Protein AF-W1XQR0-F1 (afdb_monomer_lite)

InterPro domains:
  IPR029063 S-adenosyl-L-methionine-dependent methyltransferase superfamily [G3DSA:3.40.50.150] (1-72)
  IPR029063 S-adenosyl-L-methionine-dependent methyltransferase superfamily [SSF53335] (2-71)

Foldseek 3Di:
DVVVVVVVVCVVCLVVVLVVLVVCCVDCVLVVVLVVCCVPPDPDPDAEEEEDPPCRNVSVVVSSVVVVHHYD

Structure (mmCIF, N/CA/C/O backbone):
data_AF-W1XQR0-F1
#
_entry.id   AF-W1XQR0-F1
#
loop_
_atom_site.group_PDB
_atom_site.id
_atom_site.type_symbol
_atom_site.label_atom_id
_atom_site.label_alt_id
_atom_site.label_comp_id
_atom_site.label_asym_id
_atom_site.label_entity_id
_atom_site.label_seq_id
_atom_site.pdbx_PDB_ins_code
_atom_site.Cartn_x
_atom_site.Cartn_y
_atom_site.Cartn_z
_atom_site.occupancy
_atom_site.B_iso_or_equiv
_atom_site.auth_seq_id
_atom_site.auth_comp_id
_atom_site.auth_asym_id
_atom_site.auth_atom_id
_atom_site.pdbx_PDB_model_num
ATOM 1 N N . ASP A 1 1 ? 3.883 12.399 -26.193 1.00 80.88 1 ASP A N 1
ATOM 2 C CA . ASP A 1 1 ? 2.880 13.048 -25.325 1.00 80.88 1 ASP A CA 1
ATOM 3 C C . ASP A 1 1 ? 3.162 12.632 -23.878 1.00 80.88 1 ASP A C 1
ATOM 5 O O . ASP A 1 1 ? 3.587 11.498 -23.672 1.00 80.88 1 ASP A O 1
ATOM 9 N N . ASP A 1 2 ? 3.008 13.508 -22.882 1.00 88.06 2 ASP A N 1
ATOM 10 C CA . ASP A 1 2 ? 3.438 13.235 -21.491 1.00 88.06 2 ASP A CA 1
ATOM 11 C C . ASP A 1 2 ? 2.725 12.012 -20.892 1.00 88.06 2 ASP A C 1
ATOM 13 O O . ASP A 1 2 ? 3.299 11.251 -20.111 1.00 88.06 2 ASP A O 1
ATOM 17 N N . LYS A 1 3 ? 1.479 11.771 -21.317 1.00 90.19 3 LYS A N 1
ATOM 18 C CA . LYS A 1 3 ? 0.692 10.600 -20.907 1.00 90.19 3 LYS A CA 1
ATOM 19 C C . LYS A 1 3 ? 1.311 9.289 -21.381 1.00 90.19 3 LYS A C 1
ATOM 21 O O . LYS A 1 3 ? 1.41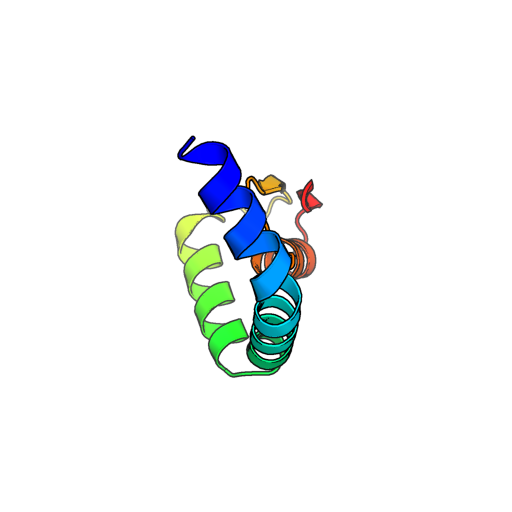3 8.351 -20.597 1.00 90.19 3 LYS A O 1
ATOM 26 N N . GLU A 1 4 ? 1.749 9.231 -22.636 1.00 93.56 4 GLU A N 1
ATOM 27 C CA . GLU A 1 4 ? 2.353 8.026 -23.217 1.00 93.56 4 GLU A CA 1
ATOM 28 C C . GLU A 1 4 ? 3.658 7.673 -22.505 1.00 93.56 4 GLU A C 1
ATOM 30 O O . GLU A 1 4 ? 3.903 6.506 -22.202 1.00 93.56 4 GLU A O 1
ATOM 35 N N . PHE A 1 5 ? 4.461 8.688 -22.174 1.00 95.06 5 PHE A N 1
ATOM 36 C CA . PHE A 1 5 ? 5.692 8.503 -21.415 1.00 95.06 5 PHE A CA 1
ATOM 37 C C . PHE A 1 5 ? 5.420 7.925 -20.019 1.00 95.06 5 PHE A C 1
ATOM 39 O O . PHE A 1 5 ? 6.040 6.934 -19.632 1.00 95.06 5 PHE A O 1
ATOM 46 N N . ILE A 1 6 ? 4.467 8.500 -19.275 1.00 92.50 6 ILE A N 1
ATOM 47 C CA . ILE A 1 6 ? 4.118 8.034 -17.924 1.00 92.50 6 ILE A CA 1
ATOM 48 C C . ILE A 1 6 ? 3.592 6.594 -17.962 1.00 92.50 6 ILE A C 1
ATOM 50 O O . ILE A 1 6 ? 3.978 5.778 -17.121 1.00 92.50 6 ILE A O 1
ATOM 54 N N . THR A 1 7 ? 2.745 6.260 -18.939 1.00 93.19 7 THR A N 1
ATOM 55 C CA . THR A 1 7 ? 2.230 4.895 -19.101 1.00 93.19 7 THR A CA 1
ATOM 56 C C . THR A 1 7 ? 3.347 3.908 -19.427 1.00 93.19 7 THR A C 1
ATOM 58 O O . THR A 1 7 ? 3.420 2.861 -18.788 1.00 93.19 7 THR A O 1
ATOM 61 N N . ALA A 1 8 ? 4.241 4.236 -20.364 1.00 94.50 8 ALA A N 1
ATOM 62 C CA . ALA A 1 8 ? 5.359 3.366 -20.729 1.00 94.50 8 ALA A CA 1
ATOM 63 C C . ALA A 1 8 ? 6.319 3.137 -19.551 1.00 94.50 8 ALA A C 1
ATOM 65 O O . ALA A 1 8 ? 6.725 2.006 -19.292 1.00 94.50 8 ALA A O 1
ATOM 66 N N . TYR A 1 9 ? 6.624 4.192 -18.792 1.00 94.69 9 TYR A N 1
ATOM 67 C CA . TYR A 1 9 ? 7.472 4.099 -17.606 1.00 94.69 9 TYR A CA 1
ATOM 68 C C . TYR A 1 9 ? 6.895 3.145 -16.553 1.00 94.69 9 TYR A C 1
ATOM 70 O O . TYR A 1 9 ? 7.602 2.280 -16.036 1.00 94.69 9 TYR A O 1
ATOM 78 N N . TRP A 1 10 ? 5.605 3.281 -16.231 1.00 94.31 10 TRP A N 1
ATOM 79 C CA . TRP A 1 10 ? 4.973 2.406 -15.245 1.00 94.31 10 TRP A CA 1
ATOM 80 C C . TRP A 1 10 ? 4.750 0.986 -15.763 1.00 94.31 10 TRP A C 1
ATOM 82 O O . TRP A 1 10 ? 4.810 0.068 -14.953 1.00 94.31 10 TRP A O 1
ATOM 92 N N . ALA A 1 11 ? 4.557 0.791 -17.071 1.00 92.88 11 ALA A N 1
ATOM 93 C CA . ALA A 1 11 ? 4.470 -0.539 -17.673 1.00 92.88 11 ALA A CA 1
ATOM 94 C C . ALA A 1 11 ? 5.774 -1.339 -17.513 1.00 92.88 11 ALA A C 1
ATOM 96 O O . ALA A 1 11 ? 5.727 -2.534 -17.239 1.00 92.88 11 ALA A O 1
ATOM 97 N N . ASP A 1 12 ? 6.926 -0.677 -17.638 1.00 94.62 12 ASP A N 1
ATOM 98 C CA . ASP A 1 12 ? 8.236 -1.297 -17.417 1.00 94.62 12 ASP A CA 1
ATOM 99 C C . ASP A 1 12 ? 8.508 -1.520 -15.917 1.00 94.62 12 ASP A C 1
ATOM 101 O O . ASP A 1 12 ? 8.868 -2.609 -15.470 1.00 94.62 12 ASP A O 1
ATOM 105 N N . ARG A 1 13 ? 8.255 -0.498 -15.092 1.00 94.75 13 ARG A N 1
ATOM 106 C CA . ARG A 1 13 ? 8.631 -0.500 -13.670 1.00 94.75 13 ARG A CA 1
ATOM 107 C C . ARG A 1 13 ? 7.691 -1.293 -12.756 1.00 94.75 13 ARG A C 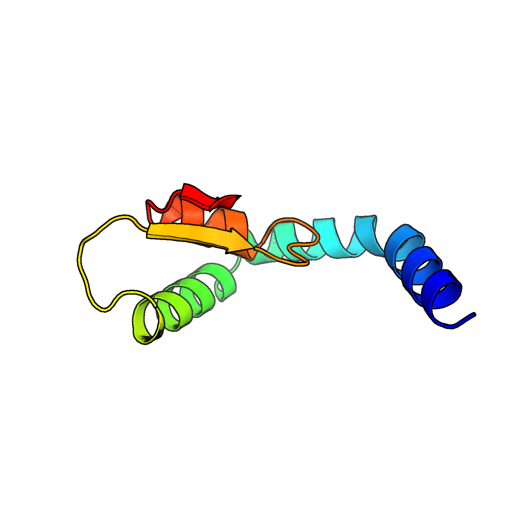1
ATOM 109 O O . ARG A 1 13 ? 8.081 -1.620 -11.630 1.00 94.75 13 ARG A O 1
ATOM 116 N N . SER A 1 14 ? 6.453 -1.571 -13.171 1.00 94.38 14 SER A N 1
ATOM 117 C CA . SER A 1 14 ? 5.412 -2.112 -12.281 1.00 94.38 14 SER A CA 1
ATOM 118 C C . SER A 1 14 ? 5.800 -3.431 -11.618 1.00 94.38 14 SER A C 1
ATOM 120 O O . SER A 1 14 ? 5.442 -3.649 -10.461 1.00 94.38 14 SER A O 1
ATOM 122 N N . H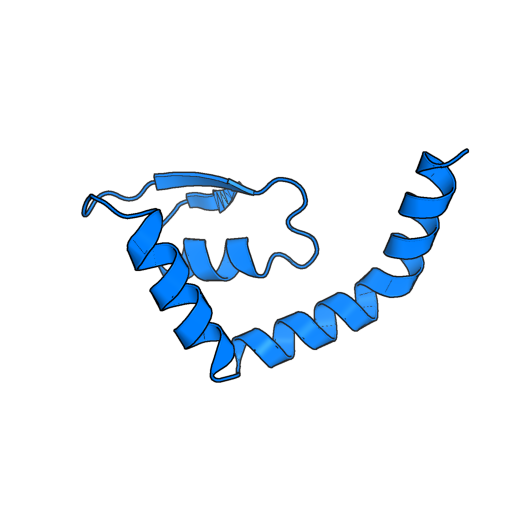IS A 1 15 ? 6.551 -4.287 -12.316 1.00 94.00 15 HIS A N 1
ATOM 123 C CA . HIS A 1 15 ? 6.991 -5.578 -11.788 1.00 94.00 15 HIS A CA 1
ATOM 124 C C . HIS A 1 15 ? 7.884 -5.410 -10.550 1.00 94.00 15 HIS A C 1
ATOM 126 O O . HIS A 1 15 ? 7.552 -5.877 -9.457 1.00 94.00 15 HIS A O 1
ATOM 132 N N . ASP A 1 16 ? 8.986 -4.676 -10.697 1.00 96.31 16 ASP A N 1
ATOM 133 C CA . ASP A 1 16 ? 9.955 -4.477 -9.617 1.00 96.31 16 ASP A CA 1
ATOM 134 C C . ASP A 1 16 ? 9.370 -3.629 -8.488 1.00 96.31 16 ASP A C 1
ATOM 136 O O . ASP A 1 16 ? 9.647 -3.862 -7.308 1.00 96.31 16 ASP A O 1
ATOM 140 N N . PHE A 1 17 ? 8.508 -2.670 -8.838 1.00 95.75 17 PHE A N 1
ATOM 141 C CA . PHE A 1 17 ? 7.756 -1.904 -7.856 1.00 95.75 17 PHE A CA 1
ATOM 142 C C . PHE A 1 17 ? 6.853 -2.809 -7.009 1.00 95.75 17 PHE A C 1
ATOM 144 O O . PHE A 1 17 ? 6.866 -2.699 -5.782 1.00 95.75 17 PHE A O 1
ATOM 151 N N . GLY A 1 18 ? 6.122 -3.737 -7.634 1.00 96.31 18 GLY A N 1
ATOM 152 C CA . GLY A 1 18 ? 5.291 -4.718 -6.938 1.00 96.31 18 GLY A CA 1
ATOM 153 C C . GLY A 1 18 ? 6.103 -5.617 -6.007 1.00 96.31 18 GLY A C 1
ATOM 154 O O . GLY A 1 18 ? 5.765 -5.744 -4.830 1.00 96.31 18 GLY A O 1
ATOM 155 N N . ALA A 1 19 ? 7.226 -6.159 -6.485 1.00 96.94 19 ALA A N 1
ATOM 156 C CA . ALA A 1 19 ? 8.120 -6.982 -5.669 1.00 96.94 19 ALA A CA 1
ATOM 157 C C . ALA A 1 19 ? 8.682 -6.214 -4.458 1.00 96.94 19 ALA A C 1
ATOM 159 O O . ALA A 1 19 ? 8.775 -6.758 -3.356 1.00 96.94 19 ALA A O 1
ATOM 160 N N . LEU A 1 20 ? 9.025 -4.933 -4.635 1.00 96.75 20 LEU A N 1
ATOM 161 C CA . LEU A 1 20 ? 9.443 -4.069 -3.534 1.00 96.75 20 LEU A CA 1
ATOM 162 C C . LEU A 1 20 ? 8.307 -3.853 -2.524 1.00 96.75 20 LEU A C 1
ATOM 164 O O . LEU A 1 20 ? 8.536 -3.987 -1.324 1.00 96.75 20 LEU A O 1
ATOM 168 N N . ARG A 1 21 ? 7.089 -3.532 -2.987 1.00 96.62 21 ARG A N 1
ATOM 169 C CA . ARG A 1 21 ? 5.922 -3.330 -2.107 1.00 96.62 21 ARG A CA 1
ATOM 170 C C . ARG A 1 21 ? 5.581 -4.597 -1.316 1.00 96.62 21 ARG A C 1
ATOM 172 O O . ARG A 1 21 ? 5.304 -4.491 -0.126 1.00 96.62 21 ARG A O 1
ATOM 179 N N . ALA A 1 22 ? 5.671 -5.775 -1.935 1.00 96.12 22 ALA A N 1
ATOM 180 C CA . ALA A 1 22 ? 5.457 -7.056 -1.261 1.00 96.12 22 ALA A CA 1
ATOM 181 C C . ALA A 1 22 ? 6.437 -7.259 -0.093 1.00 96.12 22 ALA A C 1
ATOM 183 O O . ALA A 1 22 ? 6.013 -7.542 1.023 1.00 96.12 22 ALA A O 1
ATOM 184 N N . LYS A 1 23 ? 7.736 -7.002 -0.306 1.00 97.19 23 LYS A N 1
ATOM 185 C CA . LYS A 1 23 ? 8.740 -7.059 0.774 1.00 97.19 23 LYS A CA 1
ATOM 186 C C . LYS A 1 23 ? 8.460 -6.054 1.888 1.00 97.19 23 LYS A C 1
ATOM 188 O O . LYS A 1 23 ? 8.736 -6.325 3.051 1.00 97.19 23 LYS A O 1
ATOM 193 N N . GLU A 1 24 ? 7.928 -4.879 1.555 1.00 96.44 24 GLU A N 1
ATOM 194 C CA . GLU A 1 24 ? 7.599 -3.878 2.569 1.00 96.44 24 GLU A CA 1
ATOM 195 C C . GLU A 1 24 ? 6.409 -4.275 3.449 1.00 96.44 24 GLU A C 1
ATOM 197 O O . GLU A 1 24 ? 6.417 -3.916 4.630 1.00 96.44 24 GLU A O 1
ATOM 202 N N . LEU A 1 25 ? 5.445 -5.042 2.922 1.00 96.44 25 LEU A N 1
ATOM 203 C CA . LEU A 1 25 ? 4.346 -5.612 3.715 1.00 96.44 25 LEU A CA 1
ATOM 204 C C . LEU A 1 25 ? 4.860 -6.582 4.786 1.00 96.44 25 LEU A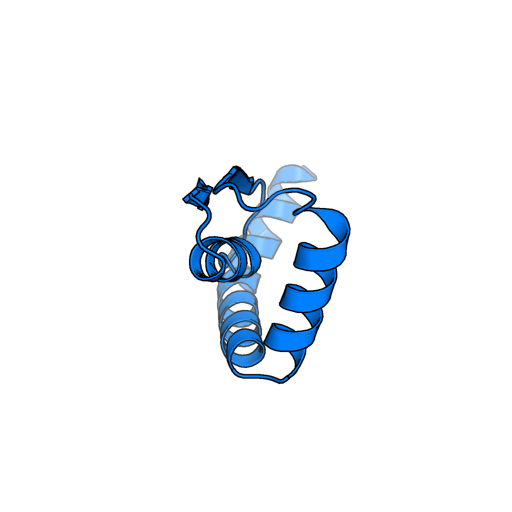 C 1
ATOM 206 O O . LEU A 1 25 ? 4.256 -6.703 5.843 1.00 96.44 25 LEU A O 1
ATOM 210 N N . GLU A 1 26 ? 5.997 -7.230 4.550 1.00 95.56 26 GLU A N 1
ATOM 211 C CA . GLU A 1 26 ? 6.635 -8.142 5.509 1.00 95.56 26 GLU A CA 1
ATOM 212 C C . GLU A 1 26 ? 7.658 -7.438 6.416 1.00 95.56 26 GLU A C 1
ATOM 214 O O . GLU A 1 26 ? 8.336 -8.068 7.226 1.00 95.56 26 GLU A O 1
ATOM 219 N N . SER A 1 27 ? 7.787 -6.116 6.296 1.00 95.75 27 SER A N 1
ATOM 220 C CA . SER A 1 27 ? 8.786 -5.327 7.014 1.00 95.75 27 SER A CA 1
ATOM 221 C C . SER A 1 27 ? 8.167 -4.492 8.142 1.00 95.75 27 SER A C 1
ATOM 223 O O . SER A 1 27 ? 6.956 -4.251 8.154 1.00 95.75 27 SER A O 1
ATOM 225 N N . PRO A 1 28 ? 8.987 -3.918 9.044 1.00 96.56 28 PRO A N 1
ATOM 226 C CA . PRO A 1 28 ? 8.511 -2.960 10.042 1.00 96.56 28 PRO A CA 1
ATOM 227 C C . PRO A 1 28 ? 7.755 -1.756 9.457 1.00 96.56 28 PRO A C 1
ATOM 229 O O . PRO A 1 28 ? 6.962 -1.139 10.166 1.00 96.56 28 PRO A O 1
ATOM 232 N N . LYS A 1 29 ? 7.940 -1.435 8.164 1.00 95.50 29 LYS A N 1
ATOM 233 C CA . LYS A 1 29 ? 7.191 -0.360 7.497 1.00 95.50 29 LYS A CA 1
ATOM 234 C C . LYS A 1 29 ? 5.686 -0.602 7.495 1.00 95.50 29 LYS A C 1
ATOM 236 O O . LYS A 1 29 ? 4.944 0.371 7.570 1.00 95.50 29 LYS A O 1
ATOM 241 N N . LEU A 1 30 ? 5.230 -1.857 7.445 1.00 95.62 30 LEU A N 1
ATOM 242 C CA . LEU A 1 30 ? 3.802 -2.168 7.531 1.00 95.62 30 LEU A CA 1
ATOM 243 C C . LEU A 1 30 ? 3.194 -1.589 8.813 1.00 95.62 30 LEU A C 1
ATOM 245 O O . LEU A 1 30 ? 2.127 -0.982 8.776 1.00 95.62 30 LEU A O 1
ATOM 249 N N . LYS A 1 31 ? 3.887 -1.756 9.945 1.00 95.38 31 LYS A N 1
ATOM 250 C CA . LYS A 1 31 ? 3.427 -1.243 11.236 1.00 95.38 31 LYS A CA 1
ATOM 251 C C . LYS A 1 31 ? 3.364 0.286 11.234 1.00 95.38 31 LYS A C 1
ATOM 253 O O . LYS A 1 31 ? 2.332 0.830 11.603 1.00 95.38 31 LYS A O 1
ATOM 258 N N . LEU A 1 32 ? 4.417 0.947 10.750 1.00 96.19 32 LEU A N 1
ATOM 259 C CA . LEU A 1 32 ? 4.474 2.412 10.672 1.00 96.19 32 LEU A CA 1
ATOM 260 C C . LEU A 1 32 ? 3.334 2.983 9.817 1.00 96.19 32 LEU A C 1
ATOM 262 O O . LEU A 1 32 ? 2.662 3.918 10.232 1.00 96.19 32 LEU A O 1
ATOM 266 N N . TRP A 1 33 ? 3.062 2.383 8.654 1.00 95.56 33 TRP A N 1
ATOM 267 C CA . TRP A 1 33 ? 1.956 2.822 7.801 1.00 95.56 33 TRP A CA 1
ATOM 268 C C . TRP A 1 33 ? 0.585 2.570 8.424 1.00 95.56 33 TRP A C 1
ATOM 270 O O . TRP A 1 33 ? -0.304 3.402 8.282 1.00 95.56 33 TRP A O 1
ATOM 280 N N . ARG A 1 34 ? 0.393 1.447 9.124 1.00 93.88 34 ARG A N 1
ATOM 281 C CA . ARG A 1 34 ? -0.860 1.189 9.851 1.00 93.88 34 ARG A CA 1
ATOM 282 C C . ARG A 1 34 ? -1.113 2.231 10.932 1.00 93.88 34 ARG A C 1
ATOM 284 O O . ARG A 1 34 ? -2.245 2.688 11.055 1.00 93.88 34 ARG A O 1
ATOM 291 N N . GLU A 1 35 ? -0.085 2.581 11.700 1.00 93.44 35 GLU A N 1
ATOM 292 C CA . GLU A 1 35 ? -0.168 3.609 12.741 1.00 93.44 35 GLU A CA 1
ATOM 293 C C . GLU A 1 35 ? -0.531 4.964 12.128 1.00 93.44 35 GLU A C 1
ATOM 295 O O . GLU A 1 35 ? -1.535 5.548 12.524 1.00 93.44 35 GLU A O 1
ATOM 300 N N . GLU A 1 36 ? 0.186 5.392 11.086 1.00 94.12 36 GLU A N 1
ATOM 301 C CA . GLU A 1 36 ? -0.074 6.655 10.384 1.00 94.12 36 GLU A CA 1
ATOM 302 C C . GLU A 1 36 ? -1.511 6.737 9.842 1.00 94.12 36 GLU A C 1
ATOM 304 O O . GLU A 1 36 ? -2.233 7.701 10.092 1.00 94.12 36 GLU A O 1
ATOM 309 N N . LEU A 1 37 ? -1.969 5.694 9.139 1.00 91.50 37 LEU A N 1
ATOM 310 C CA . LEU A 1 37 ? -3.328 5.649 8.589 1.00 91.50 37 LEU A CA 1
ATOM 311 C C . LEU A 1 37 ? -4.382 5.669 9.701 1.00 91.50 37 LEU A C 1
ATOM 313 O O . LEU A 1 37 ? -5.399 6.349 9.574 1.00 91.50 37 LEU A O 1
ATOM 317 N N . THR A 1 38 ? -4.133 4.956 10.802 1.00 88.25 38 THR A N 1
ATOM 318 C CA . THR A 1 38 ? -5.080 4.880 11.920 1.00 88.25 38 THR A CA 1
ATOM 319 C C . THR A 1 38 ? -5.204 6.199 12.661 1.00 88.25 38 THR A C 1
ATOM 321 O O . THR A 1 38 ? -6.315 6.594 12.998 1.00 88.25 38 THR A O 1
ATOM 324 N N . CYS A 1 39 ? -4.096 6.915 12.843 1.00 89.88 39 CYS A N 1
ATOM 325 C CA . CYS A 1 39 ? -4.092 8.221 13.492 1.00 89.88 39 CYS A CA 1
ATOM 326 C C . CYS A 1 39 ? -4.824 9.312 12.697 1.00 89.88 39 CYS A C 1
ATOM 328 O O . CYS A 1 39 ? -5.225 10.306 13.295 1.00 89.88 39 CYS A O 1
ATOM 330 N N . HIS A 1 40 ? -4.986 9.151 11.379 1.00 85.81 40 HIS A N 1
ATOM 331 C CA . HIS A 1 40 ? -5.503 10.214 10.509 1.00 85.81 40 HIS A CA 1
ATOM 332 C C . HIS A 1 40 ? -6.835 9.915 9.817 1.00 85.81 40 HIS A C 1
ATOM 334 O O . HIS A 1 40 ? -7.519 10.851 9.408 1.00 85.81 40 HIS A O 1
ATOM 340 N N . ILE A 1 41 ? -7.199 8.644 9.631 1.00 78.69 41 ILE A N 1
ATOM 341 C CA . ILE A 1 41 ? -8.373 8.262 8.829 1.00 78.69 41 ILE A CA 1
ATOM 342 C C . ILE A 1 41 ? -9.494 7.691 9.707 1.00 78.69 41 ILE A C 1
ATOM 344 O O . ILE A 1 41 ? -10.670 7.777 9.341 1.00 78.69 41 ILE A O 1
ATOM 348 N N . PHE A 1 42 ? -9.167 7.118 10.870 1.00 74.00 42 PHE A N 1
ATOM 349 C CA . PHE A 1 42 ? -10.123 6.359 11.679 1.00 74.00 42 PHE A CA 1
ATOM 350 C C . PHE A 1 42 ? -10.490 7.093 12.969 1.00 74.00 42 PHE A C 1
ATOM 352 O O . PHE A 1 42 ? -10.143 6.675 14.066 1.00 74.00 42 PHE A O 1
ATOM 359 N N . ASP A 1 43 ? -11.297 8.145 12.833 1.00 70.25 43 ASP A N 1
ATOM 360 C CA . ASP A 1 43 ? -11.923 8.841 13.972 1.00 70.25 43 ASP A CA 1
ATOM 361 C C . ASP A 1 43 ? -13.147 8.090 14.545 1.00 70.25 43 ASP A C 1
ATOM 363 O O . ASP A 1 43 ? -13.895 8.613 15.371 1.00 70.25 43 ASP A O 1
ATOM 367 N N . SER A 1 44 ? -13.421 6.867 14.079 1.00 67.12 44 SER A N 1
ATOM 368 C CA . SER A 1 44 ? -14.578 6.079 14.518 1.00 67.12 44 SER A CA 1
ATOM 369 C C . SER A 1 44 ? -14.351 4.582 14.332 1.00 67.12 44 SER A C 1
ATOM 371 O O . SER A 1 44 ? -13.741 4.179 13.345 1.00 67.12 44 SER A O 1
ATOM 373 N N . ASP A 1 45 ? -14.957 3.761 15.193 1.00 75.12 45 ASP A N 1
ATOM 374 C CA . ASP A 1 45 ? -14.889 2.287 15.153 1.00 75.12 45 ASP A CA 1
ATOM 375 C C . ASP A 1 45 ? -15.651 1.643 13.972 1.00 75.12 45 ASP A C 1
ATOM 377 O O . ASP A 1 45 ? -15.926 0.441 13.961 1.00 75.12 45 ASP A O 1
ATOM 381 N N . ARG A 1 46 ? -16.056 2.427 12.965 1.00 84.88 46 ARG A N 1
ATOM 382 C CA . ARG A 1 46 ? -16.858 1.933 11.839 1.00 84.88 46 ARG A CA 1
ATOM 383 C C . ARG A 1 46 ? -15.975 1.494 10.673 1.00 84.88 46 ARG A C 1
ATOM 385 O O . ARG A 1 46 ? -15.014 2.166 10.306 1.00 84.88 46 ARG A O 1
ATOM 392 N N . SER A 1 47 ? -16.382 0.423 9.997 1.00 90.38 47 SER A N 1
ATOM 393 C CA . SER A 1 47 ? -15.791 0.042 8.712 1.00 90.38 47 SER A CA 1
ATOM 394 C C . SER A 1 47 ? -16.147 1.068 7.624 1.00 90.38 47 SER A C 1
ATOM 396 O O . SER A 1 47 ? -17.314 1.436 7.461 1.00 90.38 47 SER A O 1
ATOM 398 N N . LEU A 1 48 ? -15.141 1.542 6.884 1.00 92.25 48 LEU A N 1
ATOM 399 C CA . LEU A 1 48 ? -15.289 2.478 5.772 1.00 92.25 48 LEU A CA 1
ATOM 400 C C . LEU A 1 48 ? -15.345 1.744 4.426 1.00 92.25 48 LEU A C 1
ATOM 402 O O . LEU A 1 48 ? -14.803 0.649 4.273 1.00 92.25 48 LEU A O 1
ATOM 406 N N . ARG A 1 49 ? -15.961 2.396 3.433 1.00 94.94 49 ARG A N 1
ATOM 407 C CA . ARG A 1 49 ? -15.810 2.048 2.015 1.00 94.94 49 ARG A CA 1
ATOM 408 C C . ARG A 1 49 ? -14.891 3.068 1.357 1.00 94.94 49 ARG A C 1
ATOM 410 O O . ARG A 1 49 ? -15.226 4.251 1.348 1.00 94.94 49 ARG A O 1
ATOM 417 N N . ILE A 1 50 ? -13.750 2.618 0.850 1.00 93.69 50 ILE A N 1
ATOM 418 C CA . ILE A 1 50 ? -12.648 3.463 0.379 1.00 93.69 50 ILE A CA 1
ATOM 419 C C . ILE A 1 50 ? -12.412 3.195 -1.110 1.00 93.69 50 ILE A C 1
ATOM 421 O O . ILE A 1 50 ? -12.453 2.045 -1.533 1.00 93.69 50 ILE A O 1
ATOM 425 N N . LEU A 1 51 ? -12.168 4.250 -1.888 1.00 96.94 51 LEU A N 1
ATOM 426 C CA . LEU A 1 51 ? -11.703 4.168 -3.276 1.00 96.94 51 LEU A CA 1
ATOM 427 C C . LEU A 1 51 ? -10.214 4.539 -3.317 1.00 96.94 51 LEU A C 1
ATOM 429 O O . LEU A 1 51 ? -9.869 5.669 -2.968 1.00 96.94 51 LEU A O 1
ATOM 433 N N . ASP A 1 52 ? -9.352 3.613 -3.735 1.00 96.19 52 ASP A N 1
ATOM 434 C CA . ASP A 1 52 ? -7.893 3.803 -3.777 1.00 96.19 52 ASP A CA 1
ATOM 435 C C . ASP A 1 52 ? -7.422 4.141 -5.204 1.00 96.19 52 ASP A C 1
ATOM 437 O O . ASP A 1 52 ? -7.133 3.276 -6.035 1.00 96.19 52 ASP A O 1
ATOM 441 N N . ILE A 1 53 ? -7.389 5.437 -5.525 1.00 96.88 53 ILE A N 1
ATOM 442 C CA . ILE A 1 53 ? -7.037 5.910 -6.870 1.00 96.88 53 ILE A CA 1
ATOM 443 C C . ILE A 1 53 ? -5.521 5.864 -7.062 1.00 96.88 53 ILE A C 1
ATOM 445 O O . ILE A 1 53 ? -4.769 6.528 -6.355 1.00 96.88 53 ILE A O 1
ATOM 449 N N . GLY A 1 54 ? -5.077 5.143 -8.095 1.00 94.06 54 GLY A N 1
ATOM 450 C CA . GLY A 1 54 ? -3.650 4.971 -8.366 1.00 94.06 54 GLY A CA 1
ATOM 451 C C . GLY A 1 54 ? -2.989 3.959 -7.429 1.00 94.06 54 GLY A C 1
ATOM 452 O O . GLY A 1 54 ? -1.800 4.085 -7.148 1.00 94.06 54 GLY A O 1
ATOM 453 N N . CYS A 1 55 ? -3.737 2.944 -6.979 1.00 95.12 55 CYS A N 1
ATOM 454 C CA . CYS A 1 55 ? -3.284 1.972 -5.980 1.00 95.12 55 CYS A CA 1
ATOM 455 C C . CYS A 1 55 ? -2.028 1.171 -6.378 1.00 95.12 55 CYS A C 1
ATOM 457 O O . CYS A 1 55 ? -1.398 0.533 -5.530 1.00 95.12 55 CYS A O 1
ATOM 459 N N . GLY A 1 56 ? -1.631 1.196 -7.656 1.00 94.69 56 GLY A N 1
ATOM 460 C CA . GLY A 1 56 ? -0.435 0.526 -8.158 1.00 94.69 56 GLY A CA 1
ATOM 461 C C . GLY A 1 56 ? -0.460 -0.967 -7.829 1.00 94.69 56 GLY A C 1
ATOM 462 O O . GLY A 1 56 ? -1.322 -1.698 -8.299 1.00 94.69 56 GLY A O 1
ATOM 463 N N . ALA A 1 57 ? 0.477 -1.420 -6.993 1.00 95.44 57 ALA A N 1
ATOM 464 C CA . ALA A 1 57 ? 0.548 -2.810 -6.532 1.00 95.44 57 ALA A CA 1
ATOM 465 C C . ALA A 1 57 ? -0.430 -3.150 -5.380 1.00 95.44 57 ALA A C 1
ATOM 467 O O . ALA A 1 57 ? -0.322 -4.220 -4.787 1.00 95.44 57 ALA A O 1
ATOM 468 N N . GLY A 1 58 ? -1.334 -2.236 -5.013 1.00 96.12 58 GLY A N 1
ATOM 469 C CA . GLY A 1 58 ? -2.355 -2.441 -3.981 1.00 96.12 58 GLY A CA 1
ATOM 470 C C . GLY A 1 58 ? -1.839 -2.354 -2.542 1.00 96.12 58 GLY A C 1
ATOM 471 O O . GLY A 1 58 ? -2.481 -2.870 -1.632 1.00 96.12 58 GLY A O 1
ATOM 472 N N . PHE A 1 59 ? -0.678 -1.731 -2.309 1.00 97.19 59 PHE A N 1
ATOM 473 C CA . PHE A 1 59 ? -0.027 -1.715 -0.991 1.00 97.19 59 PHE A CA 1
ATOM 474 C C . PHE A 1 59 ? -0.947 -1.163 0.108 1.00 97.19 59 PHE A C 1
ATOM 476 O O . PHE A 1 59 ? -1.172 -1.834 1.113 1.00 97.19 59 PHE A O 1
ATOM 483 N N . PHE A 1 60 ? -1.527 0.023 -0.095 1.00 96.06 60 PHE A N 1
ATOM 484 C CA . PHE A 1 60 ? -2.462 0.597 0.872 1.00 96.06 60 PHE A CA 1
ATOM 485 C C . PHE A 1 60 ? -3.813 -0.107 0.863 1.00 96.06 60 PHE A C 1
ATOM 487 O O . PHE A 1 60 ? -4.368 -0.327 1.935 1.00 96.06 60 PHE A O 1
ATOM 494 N N . SER A 1 61 ? -4.303 -0.553 -0.296 1.00 97.19 61 SER A N 1
ATOM 495 C CA . SER A 1 61 ? -5.551 -1.315 -0.380 1.00 97.19 61 SER A CA 1
ATOM 496 C C . SER A 1 61 ? -5.507 -2.578 0.490 1.00 97.19 61 SER A C 1
ATOM 498 O O . SER A 1 61 ? -6.464 -2.865 1.210 1.00 97.19 61 SER A O 1
ATOM 500 N N . ILE A 1 62 ? -4.376 -3.295 0.500 1.00 97.06 62 ILE A N 1
ATOM 501 C CA . ILE A 1 62 ? -4.143 -4.458 1.369 1.00 97.06 62 ILE A CA 1
ATOM 502 C C . ILE A 1 62 ? -4.162 -4.044 2.841 1.00 97.06 62 ILE A C 1
ATOM 504 O O . ILE A 1 62 ? -4.867 -4.663 3.637 1.00 97.06 62 ILE A O 1
ATOM 508 N N . ILE A 1 63 ? -3.415 -2.998 3.209 1.00 95.88 63 ILE A N 1
ATOM 509 C CA . ILE A 1 63 ? -3.332 -2.526 4.599 1.00 95.88 63 ILE A CA 1
ATOM 510 C C . ILE A 1 63 ? -4.715 -2.127 5.117 1.00 95.88 63 ILE A C 1
ATOM 512 O O . ILE A 1 63 ? -5.136 -2.594 6.171 1.00 95.88 63 ILE A O 1
ATOM 516 N N . LEU A 1 64 ? -5.442 -1.309 4.359 1.00 94.88 64 LEU A N 1
ATOM 517 C CA . LEU A 1 64 ? -6.772 -0.820 4.712 1.00 94.88 64 LEU A CA 1
ATOM 518 C C . LEU A 1 64 ? -7.797 -1.961 4.791 1.00 94.88 64 LEU A C 1
ATOM 520 O O . LEU A 1 64 ? -8.620 -1.981 5.704 1.00 94.88 64 LEU A O 1
ATOM 524 N N . SER A 1 65 ? -7.705 -2.953 3.902 1.00 95.19 65 SER A N 1
ATOM 525 C CA . SER A 1 65 ? -8.553 -4.152 3.970 1.00 95.19 65 SER A CA 1
ATOM 526 C C . SER A 1 65 ? -8.267 -4.985 5.224 1.00 95.19 65 SER A C 1
ATOM 528 O O . SER A 1 65 ? -9.191 -5.458 5.881 1.00 95.19 65 SER A O 1
ATOM 530 N N . GLN A 1 66 ? -6.994 -5.128 5.611 1.00 93.94 66 GLN A N 1
ATOM 531 C CA . GLN A 1 66 ? -6.594 -5.819 6.846 1.00 93.94 66 GLN A CA 1
ATOM 532 C C . GLN A 1 66 ? -7.050 -5.090 8.117 1.00 93.94 66 GLN A C 1
ATOM 534 O O . GLN A 1 66 ? -7.243 -5.734 9.145 1.00 93.94 66 GLN A O 1
ATOM 539 N N . LEU A 1 67 ? -7.235 -3.769 8.049 1.00 91.62 67 LEU A N 1
ATOM 540 C CA . LEU A 1 67 ? -7.820 -2.960 9.123 1.00 91.62 67 LEU A CA 1
ATOM 541 C C . LEU A 1 67 ? -9.360 -3.042 9.161 1.00 91.62 67 LEU A C 1
ATOM 543 O O . LEU A 1 67 ? -9.992 -2.413 10.002 1.00 91.62 67 LEU A O 1
ATOM 547 N N . GLY A 1 68 ? -9.973 -3.857 8.295 1.00 92.25 68 GLY A N 1
ATOM 548 C CA . GLY A 1 68 ? -11.408 -4.140 8.311 1.00 92.25 68 GLY A CA 1
ATOM 549 C C . GLY A 1 68 ? -12.244 -3.213 7.431 1.00 92.25 68 GLY A C 1
ATOM 550 O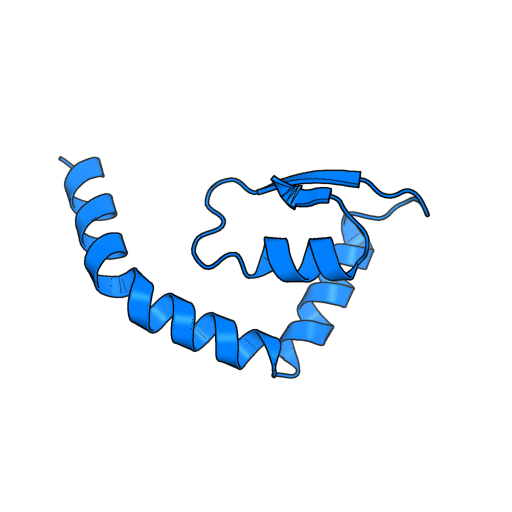 O . GLY A 1 68 ? -13.468 -3.182 7.575 1.00 92.25 68 GLY A O 1
ATOM 551 N N . HI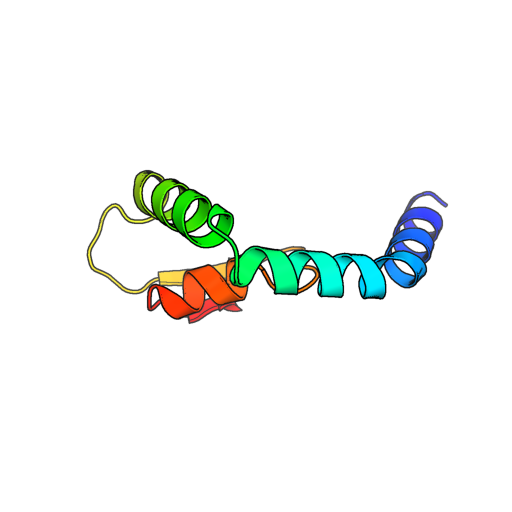S A 1 69 ? -11.625 -2.454 6.526 1.00 93.50 69 HIS A N 1
ATOM 552 C CA . HIS A 1 69 ? -12.335 -1.616 5.560 1.00 93.50 69 HIS A CA 1
ATOM 553 C C . HIS A 1 69 ? -12.626 -2.363 4.262 1.00 93.50 69 HIS A C 1
ATOM 555 O O . HIS A 1 69 ? -11.942 -3.312 3.891 1.00 93.50 69 HIS A O 1
ATOM 561 N N . THR A 1 70 ? -13.651 -1.911 3.547 1.00 96.25 70 THR A N 1
ATOM 562 C CA . THR A 1 70 ? -13.897 -2.348 2.171 1.00 96.25 70 THR A CA 1
ATOM 563 C C . THR A 1 70 ? -13.192 -1.380 1.233 1.00 96.25 70 THR A C 1
ATOM 565 O O . THR A 1 70 ? -13.477 -0.183 1.274 1.00 96.25 70 THR A O 1
ATOM 568 N N . VAL A 1 71 ? -12.286 -1.876 0.394 1.00 96.62 71 VAL A N 1
ATOM 569 C CA . VAL A 1 71 ? -11.526 -1.047 -0.551 1.00 96.62 71 VAL A CA 1
ATOM 570 C C . VAL A 1 71 ? -11.863 -1.452 -1.983 1.00 96.62 71 VAL A C 1
ATOM 572 O O . VAL A 1 71 ? -11.986 -2.644 -2.274 1.00 96.62 71 VAL A O 1
ATOM 575 N N . HIS A 1 72 ? -12.031 -0.456 -2.850 1.00 93.38 72 HIS A N 1
ATOM 576 C CA . HIS A 1 72 ? -12.299 -0.585 -4.280 1.00 93.38 72 HIS A CA 1
ATOM 577 C C . HIS A 1 72 ? -11.211 0.098 -5.105 1.00 93.38 72 HIS A C 1
ATOM 579 O O . HIS A 1 72 ? -10.683 1.138 -4.639 1.00 93.38 72 HIS A O 1
#

pLDDT: mean 92.68, std 6.22, range [67.12, 97.19]

Radius of gyration: 14.43 Å; chains: 1; bounding box: 27×21×40 Å

Organism: NCBI:txid408170

Secondary structure (DSSP, 8-state):
-HHHHHHHHHHHHHHHHHHHHHHHHTSHHHHHHHHHHHHHH-SSSSPPEE--TT-TTTHHHHHHHHTT-EE-

Sequence (72 aa):
DDKEFITAYWADRSHDFGALRAKELESPKLKLWREELTCHIFDSDRSLRILDIGCGAGFFSIILSQLGHTVH